Protein AF-A0A5N4CV32-F1 (afdb_monomer_lite)

Sequence (81 aa):
MDLGIRVPAQSQTPLAVTRADLPLQLRHLGNDEVHIVWSEHSRDYRRGIIPTAFGDVSIIIYPMKNRMFFIAITKKPEVRP

InterPro domains:
  IPR000331 Rap/Ran-GAP domain [PF02145] (27-80)
  IPR000331 Rap/Ran-GAP domain [PS50085] (1-81)
  IPR027107 Tuberin/Ral GTPase-activating protein subunit alpha [PTHR10063] (26-80)
  IPR035974 Rap/Ran-GAP superfamily [G3DSA:3.40.50.11210] (8-81)
  IPR035974 Rap/Ran-GAP superfamily [SSF111347] (25-80)

Foldseek 3Di:
DDDDDPDPDPPPPPPPCDPVCVVVVLVVQQPDQAEEAEDQDPDDDDPPPNPHPHRQKYWYWYQDPVRDIDTDIDGDPPDDD

Structure (mmCIF, N/CA/C/O backbone):
data_AF-A0A5N4CV32-F1
#
_entry.id   AF-A0A5N4CV32-F1
#
loop_
_atom_site.group_PDB
_atom_site.id
_atom_site.type_symbol
_atom_site.label_atom_id
_atom_site.label_alt_id
_atom_site.label_comp_id
_atom_site.label_asym_id
_atom_site.label_entity_id
_atom_site.label_seq_id
_atom_site.pdbx_PDB_ins_code
_atom_site.Cartn_x
_atom_site.Cartn_y
_atom_site.Cartn_z
_atom_site.occupancy
_atom_site.B_iso_or_equiv
_atom_site.auth_seq_id
_atom_site.auth_comp_id
_atom_site.auth_asym_id
_atom_site.auth_atom_id
_atom_site.pdbx_PDB_model_num
ATOM 1 N N . MET A 1 1 ? 28.658 12.951 47.305 1.00 42.62 1 MET A N 1
ATOM 2 C CA . MET A 1 1 ? 28.248 11.850 46.413 1.00 42.62 1 MET A CA 1
ATOM 3 C C . MET A 1 1 ? 26.737 11.901 46.383 1.00 42.62 1 MET A C 1
ATOM 5 O O . MET A 1 1 ? 26.110 11.433 47.321 1.00 42.62 1 MET A O 1
ATOM 9 N N . ASP A 1 2 ? 26.199 12.650 45.427 1.00 41.09 2 ASP A N 1
ATOM 10 C CA . ASP A 1 2 ? 24.771 12.957 45.337 1.00 41.09 2 ASP A CA 1
ATOM 11 C C . ASP A 1 2 ? 24.070 11.864 44.516 1.00 41.09 2 ASP A C 1
ATOM 13 O O . ASP A 1 2 ? 24.580 11.443 43.476 1.00 41.09 2 ASP A O 1
ATOM 17 N N . LEU A 1 3 ? 22.963 11.345 45.041 1.00 45.03 3 LEU A N 1
ATOM 18 C CA . LEU A 1 3 ? 22.227 10.181 44.545 1.00 45.03 3 LEU A CA 1
ATOM 19 C C . LEU A 1 3 ? 20.834 10.654 44.100 1.00 45.03 3 LEU A C 1
ATOM 21 O O . LEU A 1 3 ? 19.938 10.836 44.916 1.00 45.03 3 LEU A O 1
ATOM 25 N N . GLY A 1 4 ? 20.664 10.839 42.790 1.00 43.44 4 GLY A N 1
ATOM 26 C CA . GLY A 1 4 ? 19.413 11.229 42.120 1.00 43.44 4 GLY A CA 1
ATOM 27 C C . GLY A 1 4 ? 19.762 12.032 40.863 1.00 43.44 4 GLY A C 1
ATOM 28 O O . GLY A 1 4 ? 20.624 12.890 40.913 1.00 43.44 4 GLY A O 1
ATOM 29 N N . ILE A 1 5 ? 19.222 11.812 39.668 1.00 47.09 5 ILE A N 1
ATOM 30 C CA . ILE A 1 5 ? 17.845 11.513 39.287 1.00 47.09 5 ILE A CA 1
ATOM 31 C C . ILE A 1 5 ? 17.883 10.669 38.002 1.00 47.09 5 ILE A C 1
ATOM 33 O O . ILE A 1 5 ? 18.638 10.943 37.069 1.00 47.09 5 ILE A O 1
ATOM 37 N N . ARG A 1 6 ? 17.035 9.641 37.945 1.00 50.59 6 ARG A N 1
ATOM 38 C CA . ARG A 1 6 ? 16.766 8.839 36.748 1.00 50.59 6 ARG A CA 1
ATOM 39 C C . ARG A 1 6 ? 16.153 9.747 35.677 1.00 50.59 6 ARG A C 1
ATOM 41 O O . ARG A 1 6 ? 15.026 10.205 35.845 1.00 50.59 6 ARG A O 1
ATOM 48 N N . VAL A 1 7 ? 16.883 9.997 34.591 1.00 52.50 7 VAL A N 1
ATOM 49 C CA . VAL A 1 7 ? 16.336 10.653 33.394 1.00 52.50 7 VAL A CA 1
ATOM 50 C C . VAL A 1 7 ? 15.171 9.788 32.893 1.00 52.50 7 VAL A C 1
ATOM 52 O O . VAL A 1 7 ? 15.380 8.593 32.655 1.00 52.50 7 VAL A O 1
ATOM 55 N N . PRO A 1 8 ? 13.938 10.314 32.786 1.00 43.72 8 PRO A N 1
ATOM 56 C CA . PRO A 1 8 ? 12.839 9.535 32.248 1.00 43.72 8 PRO A CA 1
ATOM 57 C C . PRO A 1 8 ? 13.146 9.230 30.782 1.00 43.72 8 PRO A C 1
ATOM 59 O O . PRO A 1 8 ? 13.588 10.101 30.031 1.00 43.72 8 PRO A O 1
ATOM 62 N N . ALA A 1 9 ? 12.931 7.969 30.400 1.00 50.88 9 ALA A N 1
ATOM 63 C CA . ALA A 1 9 ? 12.956 7.534 29.015 1.00 50.88 9 ALA A CA 1
ATOM 64 C C . ALA A 1 9 ? 12.162 8.539 28.179 1.00 50.88 9 ALA A C 1
ATOM 66 O O . ALA A 1 9 ? 11.019 8.855 28.516 1.00 50.88 9 ALA A O 1
ATOM 67 N N . GLN A 1 10 ? 12.793 9.069 27.131 1.00 46.03 10 GLN A N 1
ATOM 68 C CA . GLN A 1 10 ? 12.115 9.896 26.149 1.00 46.03 10 GLN A CA 1
ATOM 69 C C . GLN A 1 10 ? 10.911 9.099 25.652 1.00 46.03 10 GLN A C 1
ATOM 71 O O . GLN A 1 10 ? 11.053 8.107 24.938 1.00 46.03 10 GLN A O 1
ATOM 76 N N . SER A 1 11 ? 9.721 9.502 26.096 1.00 45.47 11 SER A N 1
ATOM 77 C CA . SER A 1 11 ? 8.493 9.131 25.422 1.00 45.47 11 SER A CA 1
ATOM 78 C C . SER A 1 11 ? 8.657 9.665 24.008 1.00 45.47 11 SER A C 1
ATOM 80 O O . SER A 1 11 ? 8.747 10.873 23.798 1.00 45.47 11 SER A O 1
ATOM 82 N N . GLN A 1 12 ? 8.833 8.758 23.049 1.00 53.41 12 GLN A N 1
ATOM 83 C CA . GLN A 1 12 ? 8.816 9.112 21.641 1.00 53.41 12 GLN A CA 1
ATOM 84 C C . GLN A 1 12 ? 7.390 9.565 21.334 1.00 53.41 12 GLN A C 1
ATOM 86 O O . GLN A 1 12 ? 6.525 8.780 20.957 1.00 53.41 12 GLN A O 1
ATOM 91 N N . THR A 1 13 ? 7.118 10.845 21.563 1.00 48.09 13 THR A N 1
ATOM 92 C CA . THR A 1 13 ? 6.086 11.551 20.824 1.00 48.09 13 THR A CA 1
ATOM 93 C C . THR A 1 13 ? 6.388 11.320 19.343 1.00 48.09 13 THR A C 1
ATOM 95 O O . THR A 1 13 ? 7.542 11.492 18.938 1.00 48.09 13 THR A O 1
ATOM 98 N N . PRO A 1 14 ? 5.417 10.898 18.510 1.00 52.88 14 PRO A N 1
ATOM 99 C CA . PRO A 1 14 ? 5.646 10.882 17.078 1.00 52.88 14 PRO A CA 1
ATOM 100 C C . PRO A 1 14 ? 5.966 12.324 16.700 1.00 52.88 14 PRO A C 1
ATOM 102 O O . PRO A 1 14 ? 5.135 13.214 16.893 1.00 52.88 14 PRO A O 1
ATOM 105 N N . LEU A 1 15 ? 7.200 12.571 16.261 1.00 65.38 15 LEU A N 1
ATOM 106 C CA . LEU A 1 15 ? 7.588 13.869 15.736 1.00 65.38 15 LEU A CA 1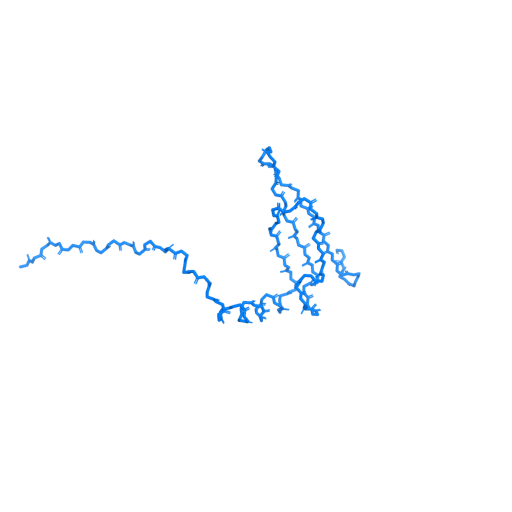
ATOM 107 C C . LEU A 1 15 ? 6.572 14.208 14.645 1.00 65.38 15 LEU A C 1
ATOM 109 O O . LEU A 1 15 ? 6.372 13.420 13.720 1.00 65.38 15 LEU A O 1
ATOM 113 N N . ALA A 1 16 ? 5.861 15.323 14.810 1.00 65.94 16 ALA A N 1
ATOM 114 C CA . ALA A 1 16 ? 4.876 15.760 13.837 1.00 65.94 16 ALA A CA 1
ATOM 115 C C . ALA A 1 16 ? 5.569 15.856 12.472 1.00 65.94 16 ALA A C 1
ATOM 117 O O . ALA A 1 16 ? 6.495 16.650 12.314 1.00 65.94 16 ALA A O 1
ATOM 118 N N . VAL A 1 17 ? 5.146 15.020 11.519 1.00 67.06 17 VAL A N 1
ATOM 119 C CA . VAL A 1 17 ? 5.668 15.021 10.147 1.00 67.06 17 VAL A CA 1
ATOM 120 C C . VAL A 1 17 ? 5.493 16.428 9.592 1.00 67.06 17 VAL A C 1
ATOM 122 O O . VAL A 1 17 ? 4.372 16.929 9.459 1.00 67.06 17 VAL A O 1
ATOM 125 N N . THR A 1 18 ? 6.603 17.099 9.315 1.00 73.81 18 THR A N 1
ATOM 126 C CA . THR A 1 18 ? 6.578 18.444 8.761 1.00 73.81 18 THR A CA 1
ATOM 127 C C . THR A 1 18 ? 6.269 18.365 7.269 1.00 73.81 18 THR A C 1
ATOM 129 O O . THR A 1 18 ? 6.519 17.362 6.601 1.00 73.81 18 THR A O 1
ATOM 132 N N . ARG A 1 19 ? 5.744 19.446 6.682 1.00 67.56 19 ARG A N 1
ATOM 133 C CA . ARG A 1 19 ? 5.498 19.492 5.227 1.00 67.56 19 ARG A CA 1
ATOM 134 C C . ARG A 1 19 ? 6.778 19.317 4.398 1.00 67.56 19 ARG A C 1
ATOM 136 O O . ARG A 1 19 ? 6.687 18.922 3.240 1.00 67.56 19 ARG A O 1
ATOM 143 N N . ALA A 1 20 ? 7.945 19.594 4.982 1.00 75.25 20 ALA A N 1
ATOM 144 C CA . ALA A 1 20 ? 9.244 19.380 4.353 1.00 75.25 20 ALA A CA 1
ATOM 145 C C . ALA A 1 20 ? 9.646 17.894 4.294 1.00 75.25 20 ALA A C 1
ATOM 147 O O . ALA A 1 20 ? 10.478 17.531 3.467 1.00 75.25 20 ALA A O 1
ATOM 148 N N . ASP A 1 21 ? 9.018 17.035 5.102 1.00 72.81 21 ASP A N 1
ATOM 149 C CA . ASP A 1 21 ? 9.274 15.591 5.118 1.00 72.81 21 ASP A CA 1
ATOM 150 C C . ASP A 1 21 ? 8.482 14.852 4.029 1.00 72.81 21 ASP A C 1
ATOM 152 O O . ASP A 1 21 ? 8.879 13.767 3.608 1.00 72.81 21 ASP A O 1
ATOM 156 N N . LEU A 1 22 ? 7.397 15.451 3.516 1.00 75.56 22 LEU A N 1
ATOM 157 C CA . LEU A 1 22 ? 6.537 14.851 2.487 1.00 75.56 22 LEU A CA 1
ATOM 158 C C . LEU A 1 22 ? 7.305 14.470 1.208 1.00 75.56 22 LEU A C 1
ATOM 160 O O . LEU A 1 22 ? 7.154 13.334 0.758 1.00 75.56 22 LEU A O 1
ATOM 164 N N . PRO A 1 23 ? 8.156 15.334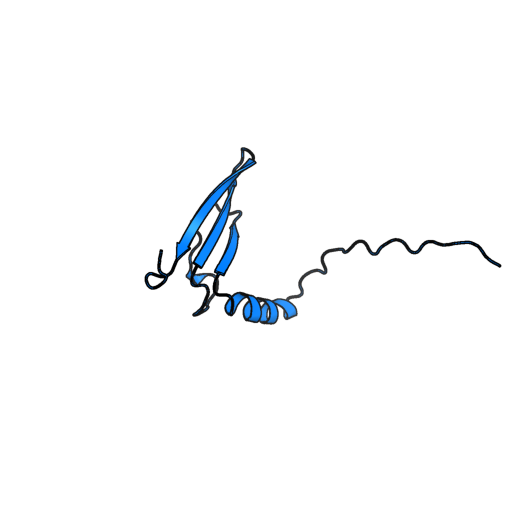 0.614 1.00 77.38 23 PRO A N 1
ATOM 165 C CA . PRO A 1 23 ? 8.945 14.950 -0.555 1.00 77.38 23 PRO A CA 1
ATOM 166 C C . PRO A 1 23 ? 9.911 13.799 -0.265 1.00 77.38 23 PRO A C 1
ATOM 168 O O . PRO A 1 23 ? 10.113 12.945 -1.121 1.00 77.38 23 PRO A O 1
ATOM 171 N N . LEU A 1 24 ? 10.503 13.750 0.932 1.00 77.62 24 LEU A N 1
ATOM 172 C CA . LEU A 1 24 ? 11.436 12.687 1.308 1.00 77.62 24 LEU A CA 1
ATOM 173 C C . LEU A 1 24 ? 10.707 11.353 1.518 1.00 77.62 24 LEU A C 1
ATOM 175 O O . LEU A 1 24 ? 11.135 10.326 0.997 1.00 77.62 24 LEU A O 1
ATOM 179 N N . GLN A 1 25 ? 9.569 11.377 2.209 1.00 77.56 25 GLN A N 1
ATOM 180 C CA . GLN A 1 25 ? 8.713 10.208 2.400 1.00 77.56 25 GLN A CA 1
ATOM 181 C C . GLN A 1 25 ? 8.192 9.669 1.068 1.00 77.56 25 GLN A C 1
ATOM 183 O O . GLN A 1 25 ? 8.236 8.465 0.843 1.00 77.56 25 GLN A O 1
ATOM 188 N N . LEU A 1 26 ? 7.763 10.550 0.159 1.00 79.38 26 LEU A N 1
ATOM 189 C CA . LEU A 1 26 ? 7.314 10.161 -1.178 1.00 79.38 26 LEU A CA 1
ATOM 190 C C . LEU A 1 26 ? 8.443 9.592 -2.040 1.00 79.38 26 LEU A C 1
ATOM 192 O O . LEU A 1 26 ? 8.175 8.724 -2.863 1.00 79.38 26 LEU A O 1
ATOM 196 N N . ARG A 1 27 ? 9.695 10.031 -1.855 1.00 82.94 27 ARG A N 1
ATOM 197 C CA . ARG A 1 27 ? 10.850 9.418 -2.532 1.00 82.94 27 ARG A CA 1
ATOM 198 C C . ARG A 1 27 ? 11.076 7.987 -2.070 1.00 82.94 27 ARG A C 1
ATOM 200 O O . ARG A 1 27 ? 11.338 7.132 -2.902 1.00 82.94 27 ARG A O 1
ATOM 207 N N . HIS A 1 28 ? 10.989 7.732 -0.769 1.00 84.50 28 HIS A N 1
ATOM 208 C CA . HIS A 1 28 ? 11.193 6.386 -0.238 1.00 84.50 28 HIS A CA 1
ATOM 209 C C . HIS A 1 28 ? 10.013 5.477 -0.591 1.00 84.50 28 HIS A C 1
ATOM 211 O O . HIS A 1 28 ? 10.206 4.483 -1.279 1.00 84.50 28 HIS A O 1
ATOM 217 N N . LEU A 1 29 ? 8.788 5.892 -0.252 1.00 85.75 29 LEU A N 1
ATOM 218 C CA . LEU A 1 29 ? 7.567 5.148 -0.567 1.00 85.75 29 LEU A CA 1
ATOM 219 C C . LEU A 1 29 ? 7.413 4.924 -2.077 1.00 85.75 29 LEU A C 1
ATOM 221 O O . LEU A 1 29 ? 6.993 3.863 -2.526 1.00 85.75 29 LEU A O 1
ATOM 225 N N . GLY A 1 30 ? 7.773 5.925 -2.879 1.00 88.25 30 GLY A N 1
ATOM 226 C CA . GLY A 1 30 ? 7.724 5.847 -4.330 1.00 88.25 30 GLY A CA 1
ATOM 227 C C . GLY A 1 30 ? 8.679 4.817 -4.925 1.00 88.25 30 GLY A C 1
ATOM 228 O O . GLY A 1 30 ? 8.416 4.389 -6.037 1.00 88.25 30 GLY A O 1
ATOM 229 N N . ASN A 1 31 ? 9.731 4.391 -4.227 1.00 91.75 31 ASN A N 1
ATOM 230 C CA . ASN A 1 31 ? 10.708 3.431 -4.747 1.00 91.75 31 ASN A CA 1
ATOM 231 C C . ASN A 1 31 ? 10.446 1.985 -4.298 1.00 91.75 31 ASN A C 1
ATOM 233 O O . ASN A 1 31 ? 11.136 1.079 -4.760 1.00 91.75 31 ASN A O 1
ATOM 237 N N . ASP A 1 32 ? 9.467 1.758 -3.423 1.00 93.00 32 ASP A N 1
ATOM 238 C CA . ASP A 1 32 ? 9.145 0.421 -2.930 1.00 93.00 32 ASP A CA 1
ATOM 239 C C . ASP A 1 32 ? 8.321 -0.381 -3.953 1.00 93.00 32 ASP A C 1
ATOM 241 O O . ASP A 1 32 ? 7.418 0.146 -4.610 1.00 93.00 32 ASP A O 1
ATOM 245 N N . GLU A 1 33 ? 8.594 -1.684 -4.062 1.00 94.62 33 GLU A N 1
ATOM 246 C CA . GLU A 1 33 ? 7.850 -2.617 -4.927 1.00 94.62 33 GLU A CA 1
ATOM 247 C C . GLU A 1 33 ? 6.525 -3.075 -4.303 1.00 94.62 33 GLU A C 1
ATOM 249 O O . GLU A 1 33 ? 5.580 -3.417 -5.015 1.00 94.62 33 GLU A O 1
ATOM 254 N N . VAL A 1 34 ? 6.429 -3.074 -2.973 1.00 95.12 34 VAL A N 1
ATOM 255 C CA . VAL A 1 34 ? 5.232 -3.505 -2.245 1.00 95.12 34 VAL A CA 1
ATOM 256 C C . VAL A 1 34 ? 4.791 -2.405 -1.295 1.00 95.12 34 VAL A C 1
ATOM 258 O O . VAL A 1 34 ? 5.545 -1.988 -0.420 1.00 95.12 34 VAL A O 1
ATOM 261 N N . HIS A 1 35 ? 3.542 -1.965 -1.430 1.00 94.62 35 HIS A N 1
ATOM 262 C CA . HIS A 1 35 ? 2.943 -0.966 -0.546 1.00 94.62 35 HIS A CA 1
ATOM 263 C C . HIS A 1 35 ? 1.905 -1.596 0.370 1.00 94.62 35 HIS A C 1
ATOM 265 O O . HIS A 1 35 ? 1.018 -2.315 -0.090 1.00 94.62 35 HIS A O 1
ATOM 271 N N . ILE A 1 36 ? 1.970 -1.271 1.660 1.00 95.88 36 ILE A N 1
ATOM 272 C CA . ILE A 1 36 ? 0.909 -1.582 2.619 1.00 95.88 36 ILE A CA 1
ATOM 273 C C . ILE A 1 36 ? 0.154 -0.291 2.905 1.00 95.88 36 ILE A C 1
ATOM 275 O O . ILE A 1 36 ? 0.728 0.691 3.373 1.00 95.88 36 ILE A O 1
ATOM 279 N N . VAL A 1 37 ? -1.140 -0.294 2.606 1.00 94.81 37 VAL A N 1
ATOM 280 C CA . VAL A 1 37 ? -2.000 0.877 2.727 1.00 94.81 37 VAL A CA 1
ATOM 281 C C . VAL A 1 37 ? -3.054 0.616 3.783 1.00 94.81 37 VAL A C 1
ATOM 283 O O . VAL 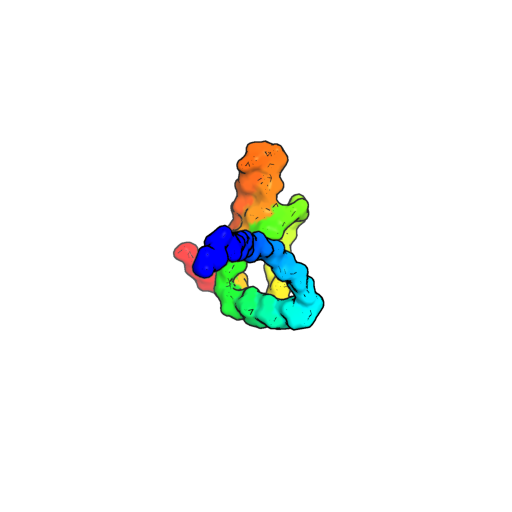A 1 37 ? -3.842 -0.315 3.670 1.00 94.81 37 VAL A O 1
ATOM 286 N N . TRP A 1 38 ? -3.117 1.489 4.779 1.00 96.50 38 TRP A N 1
ATOM 287 C CA . TRP A 1 38 ? -4.249 1.564 5.691 1.00 96.50 38 TRP A CA 1
ATOM 288 C C . TRP A 1 38 ? -5.267 2.574 5.158 1.00 96.50 38 TRP A C 1
ATOM 290 O O . TRP A 1 38 ? -4.906 3.717 4.869 1.00 96.50 38 TRP A O 1
ATOM 300 N N . SER A 1 39 ? -6.534 2.181 5.023 1.00 95.12 39 SER A N 1
ATOM 301 C CA . SER A 1 39 ? -7.585 3.071 4.530 1.00 95.12 39 SER A CA 1
ATOM 302 C C . SER A 1 39 ? -8.776 3.135 5.477 1.00 95.12 39 SER A C 1
ATOM 304 O O . SER A 1 39 ? -9.482 2.155 5.674 1.00 95.12 39 SER A O 1
ATOM 306 N N . GLU A 1 40 ? -9.051 4.335 5.989 1.00 94.12 40 GLU A N 1
ATOM 307 C CA . GLU A 1 40 ? -10.274 4.656 6.743 1.00 94.12 40 GLU A CA 1
ATOM 308 C C . GLU A 1 40 ? -11.487 4.911 5.826 1.00 94.12 40 GLU A C 1
ATOM 310 O O . GLU A 1 40 ? -12.597 5.185 6.283 1.00 94.12 40 GLU A O 1
ATOM 315 N N . HIS A 1 41 ? -11.294 4.875 4.505 1.00 89.38 41 HIS A N 1
ATOM 316 C CA . HIS A 1 41 ? -12.364 5.099 3.544 1.00 89.38 41 HIS A CA 1
ATOM 317 C C . HIS A 1 41 ? -13.015 3.782 3.136 1.00 89.38 41 HIS A C 1
ATOM 319 O O . HIS A 1 41 ? -12.337 2.806 2.854 1.00 89.38 41 HIS A O 1
ATOM 325 N N . SER A 1 42 ? -14.335 3.787 2.963 1.00 81.31 42 SER A N 1
ATOM 326 C CA . SER A 1 42 ? -15.075 2.642 2.414 1.00 81.31 42 SER A CA 1
ATOM 327 C C . SER A 1 42 ? -14.951 2.489 0.891 1.00 81.31 42 SER A C 1
ATOM 329 O O . SER A 1 42 ? -15.642 1.664 0.305 1.00 81.31 42 SER A O 1
ATOM 331 N N . ARG A 1 43 ? -14.160 3.345 0.230 1.00 89.56 43 ARG A N 1
ATOM 332 C CA . ARG A 1 43 ? -13.959 3.323 -1.224 1.00 89.56 43 ARG A CA 1
ATOM 333 C C . ARG A 1 43 ? -12.726 2.501 -1.561 1.00 89.56 4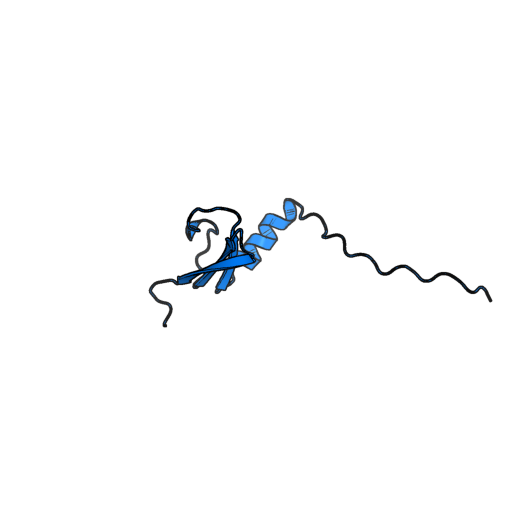3 ARG A C 1
ATOM 335 O O . ARG A 1 43 ? -11.727 2.567 -0.843 1.00 89.56 43 ARG A O 1
ATOM 342 N N . ASP A 1 44 ? -12.775 1.835 -2.707 1.00 90.75 44 ASP A N 1
ATOM 343 C CA . ASP A 1 44 ? -11.627 1.106 -3.229 1.00 90.75 44 ASP A CA 1
ATOM 344 C C . ASP A 1 44 ? -10.417 2.029 -3.370 1.00 90.75 44 ASP A C 1
ATOM 346 O O . ASP A 1 44 ? -10.494 3.161 -3.869 1.00 90.75 44 ASP A O 1
ATOM 350 N N . TYR A 1 45 ? -9.279 1.535 -2.899 1.00 93.38 45 TYR A N 1
ATOM 351 C CA . TYR A 1 45 ? -8.019 2.226 -3.034 1.00 93.38 45 TYR A CA 1
ATOM 352 C C . TYR A 1 45 ? -7.617 2.220 -4.503 1.00 93.38 45 TYR A C 1
ATOM 354 O O . TYR A 1 45 ? -7.585 1.183 -5.165 1.00 93.38 45 TYR A O 1
ATOM 362 N N . ARG A 1 46 ? -7.309 3.405 -5.026 1.00 91.06 46 ARG A N 1
ATOM 363 C CA . ARG A 1 46 ? -6.927 3.575 -6.426 1.00 91.06 46 ARG A CA 1
ATOM 364 C C . ARG A 1 46 ? -5.412 3.591 -6.534 1.00 91.06 46 ARG A C 1
ATOM 366 O O . ARG A 1 46 ? -4.762 4.426 -5.914 1.00 91.06 46 ARG A O 1
ATOM 373 N N . ARG A 1 47 ? -4.866 2.747 -7.409 1.00 85.31 47 ARG A N 1
ATOM 374 C CA . ARG A 1 47 ? -3.419 2.625 -7.640 1.00 85.31 47 ARG A CA 1
ATOM 375 C C . ARG A 1 47 ? -2.716 3.952 -7.958 1.00 85.31 47 ARG A C 1
ATOM 377 O O . ARG A 1 47 ? -1.590 4.158 -7.536 1.00 85.31 47 ARG A O 1
ATOM 384 N N . GLY A 1 48 ? -3.388 4.871 -8.654 1.00 86.62 48 GLY A N 1
ATOM 385 C CA . GLY A 1 48 ? -2.824 6.174 -9.031 1.00 86.62 48 GLY A CA 1
ATOM 386 C C . GLY A 1 48 ? -2.689 7.198 -7.894 1.00 8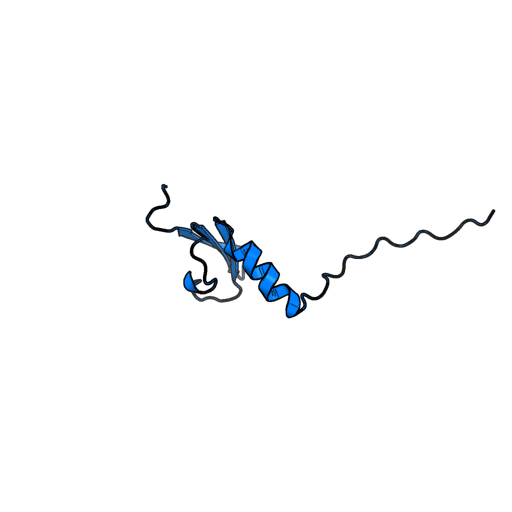6.62 48 GLY A C 1
ATOM 387 O O . GLY A 1 48 ? -2.374 8.348 -8.177 1.00 86.62 48 GLY A O 1
ATOM 388 N N . ILE A 1 49 ? -2.973 6.833 -6.636 1.00 89.81 49 ILE A N 1
ATOM 389 C CA . ILE A 1 49 ? -2.831 7.742 -5.486 1.00 89.81 49 ILE A CA 1
ATOM 390 C C . ILE A 1 49 ? -1.355 8.045 -5.196 1.00 89.81 49 ILE A C 1
ATOM 392 O O . ILE A 1 49 ? -1.026 9.198 -4.925 1.00 89.81 49 ILE A O 1
ATOM 396 N N . ILE A 1 5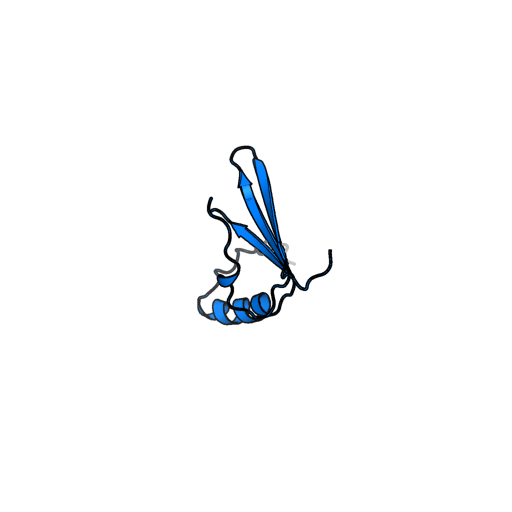0 ? -0.475 7.040 -5.271 1.00 89.56 50 ILE A N 1
ATOM 397 C CA . ILE A 1 50 ? 0.978 7.236 -5.202 1.00 89.56 50 ILE A CA 1
ATOM 398 C C . ILE A 1 50 ? 1.484 7.283 -6.649 1.00 89.56 50 ILE A C 1
ATOM 400 O O . ILE A 1 50 ? 1.436 6.259 -7.334 1.00 89.56 50 ILE A O 1
ATOM 404 N N . PRO A 1 51 ? 1.937 8.444 -7.152 1.00 87.81 51 PRO A N 1
ATOM 405 C CA . PRO A 1 51 ? 2.353 8.590 -8.541 1.00 87.81 51 PRO A CA 1
ATOM 406 C C . PRO A 1 51 ? 3.759 8.008 -8.733 1.00 87.81 51 PRO A C 1
ATOM 408 O O . PRO A 1 51 ? 4.740 8.742 -8.828 1.00 87.81 51 PRO A O 1
ATOM 411 N N . THR A 1 52 ? 3.862 6.680 -8.764 1.00 89.62 52 THR A N 1
ATOM 412 C CA . THR A 1 52 ? 5.120 5.967 -8.995 1.00 89.62 52 THR A CA 1
ATOM 413 C C . THR A 1 52 ? 4.997 4.915 -10.095 1.00 89.62 52 THR A C 1
ATOM 415 O O . THR A 1 52 ? 3.937 4.324 -10.298 1.00 89.62 52 THR A O 1
ATOM 418 N N . ALA A 1 53 ? 6.107 4.680 -10.799 1.00 89.50 53 ALA A N 1
ATOM 419 C CA . ALA A 1 53 ? 6.277 3.546 -11.698 1.00 89.50 53 ALA A CA 1
ATOM 420 C C . ALA A 1 53 ? 6.584 2.234 -10.951 1.00 89.50 53 ALA A C 1
ATOM 422 O O . ALA A 1 53 ? 6.497 1.179 -11.570 1.00 89.50 53 ALA A O 1
ATOM 423 N N . PHE A 1 54 ? 6.910 2.279 -9.654 1.00 91.62 54 PHE A N 1
ATOM 424 C CA . PHE A 1 54 ? 7.090 1.112 -8.776 1.00 91.62 54 PHE A CA 1
ATOM 425 C C . PHE A 1 54 ? 5.746 0.685 -8.149 1.00 91.62 54 PHE A C 1
ATOM 427 O O . PHE A 1 54 ? 4.702 0.806 -8.800 1.00 91.62 54 PHE A O 1
ATOM 434 N N . GLY A 1 55 ? 5.748 0.153 -6.920 1.00 91.56 55 GLY A N 1
ATOM 435 C CA . GLY A 1 55 ? 4.545 -0.292 -6.217 1.00 91.56 55 GLY A CA 1
ATOM 436 C C . GLY A 1 55 ? 3.829 -1.418 -6.948 1.00 91.56 55 GLY A C 1
ATOM 437 O O . GLY A 1 55 ? 2.626 -1.325 -7.183 1.00 91.56 55 GLY A O 1
ATOM 438 N N . ASP A 1 56 ? 4.567 -2.436 -7.387 1.00 95.00 56 ASP A N 1
ATOM 439 C CA . ASP A 1 56 ? 4.103 -3.602 -8.139 1.00 95.00 56 ASP A CA 1
ATOM 440 C C . ASP A 1 56 ? 2.937 -4.330 -7.469 1.00 95.00 56 ASP A C 1
ATOM 442 O O . ASP A 1 56 ? 1.988 -4.736 -8.154 1.00 95.00 56 ASP A O 1
ATOM 446 N N . VAL A 1 57 ? 2.954 -4.401 -6.138 1.00 95.12 57 VAL A N 1
ATOM 447 C CA . VAL A 1 57 ? 1.891 -4.973 -5.309 1.00 95.12 57 VAL A CA 1
ATOM 448 C C . VAL A 1 57 ? 1.414 -3.945 -4.285 1.00 95.12 57 VAL A C 1
ATOM 450 O O . VAL A 1 57 ? 2.204 -3.241 -3.665 1.00 95.12 57 VAL A O 1
ATOM 453 N N . SER A 1 58 ? 0.105 -3.879 -4.066 1.00 94.88 58 SER A N 1
ATOM 454 C CA . SER A 1 58 ? -0.502 -3.110 -2.982 1.00 94.88 58 SER A CA 1
ATOM 455 C C . SER A 1 58 ? -1.368 -4.027 -2.127 1.00 94.88 58 SER A C 1
ATOM 457 O O . SER A 1 58 ? -2.242 -4.721 -2.648 1.00 94.88 58 SER A O 1
ATOM 459 N N . ILE A 1 59 ? -1.121 -4.013 -0.820 1.00 96.88 59 ILE A N 1
ATOM 460 C CA . ILE A 1 59 ? -1.907 -4.694 0.208 1.00 96.88 59 ILE A CA 1
ATOM 461 C C . ILE A 1 59 ? -2.681 -3.612 0.950 1.00 96.88 59 ILE A C 1
ATOM 463 O O . ILE A 1 59 ? -2.095 -2.801 1.665 1.00 96.88 59 ILE A O 1
ATOM 467 N N . ILE A 1 60 ? -3.992 -3.571 0.759 1.00 97.06 60 ILE A N 1
ATOM 468 C CA . ILE A 1 60 ? -4.851 -2.535 1.320 1.00 97.06 60 ILE A CA 1
ATOM 469 C C . ILE A 1 60 ? -5.677 -3.121 2.454 1.00 97.06 60 ILE A C 1
ATOM 471 O O . ILE A 1 60 ? -6.372 -4.119 2.276 1.00 97.06 60 ILE A O 1
ATOM 475 N N . ILE A 1 61 ? -5.596 -2.478 3.612 1.00 97.56 61 ILE A N 1
ATOM 476 C CA . ILE A 1 61 ? -6.242 -2.873 4.856 1.00 97.56 61 ILE A CA 1
ATOM 477 C C . ILE A 1 61 ? -7.343 -1.863 5.160 1.00 97.56 61 ILE A C 1
ATOM 479 O O . ILE A 1 61 ? -7.076 -0.670 5.317 1.00 97.56 61 ILE A O 1
ATOM 483 N N . TYR A 1 62 ? -8.569 -2.363 5.290 1.00 97.06 62 TYR A N 1
ATOM 484 C CA . TYR A 1 62 ? -9.717 -1.581 5.731 1.00 97.06 62 TYR A CA 1
ATOM 485 C C . TYR A 1 62 ? -10.205 -2.097 7.089 1.00 97.06 62 TYR A C 1
ATOM 487 O O . TYR A 1 62 ? -10.601 -3.268 7.182 1.00 97.06 62 TYR A O 1
ATOM 495 N N . PRO A 1 63 ? -10.204 -1.267 8.147 1.00 96.12 63 PRO A N 1
ATOM 496 C CA . PRO A 1 63 ? -10.769 -1.652 9.429 1.00 96.12 63 PRO A CA 1
ATOM 497 C C . PRO A 1 63 ? -12.292 -1.794 9.321 1.00 96.12 63 PRO A C 1
ATOM 499 O O . PRO A 1 63 ? -12.990 -0.943 8.768 1.00 96.12 63 PRO A O 1
ATOM 502 N N . MET A 1 64 ? -12.827 -2.876 9.879 1.00 93.88 64 MET A N 1
ATOM 503 C CA . MET A 1 64 ? -14.265 -3.102 10.002 1.00 93.88 64 MET A CA 1
ATOM 504 C C . MET A 1 64 ? -14.739 -2.822 11.434 1.00 93.88 64 MET A C 1
ATOM 506 O O . MET A 1 64 ? -14.007 -2.988 12.410 1.00 93.88 64 MET A O 1
ATOM 510 N N . LYS A 1 65 ? -16.023 -2.474 11.587 1.00 91.00 65 LYS A N 1
ATOM 511 C CA . LYS A 1 65 ? -16.633 -2.145 12.893 1.00 91.00 65 LYS A CA 1
ATOM 512 C C . LYS A 1 65 ? -16.570 -3.281 13.925 1.00 91.00 65 LYS A C 1
ATOM 514 O O . LYS A 1 65 ? -16.664 -3.034 15.120 1.00 91.00 65 LYS A O 1
ATOM 519 N N . ASN A 1 66 ? -16.423 -4.523 13.478 1.00 94.25 66 ASN A N 1
ATOM 520 C CA . ASN A 1 66 ? -16.417 -5.731 14.304 1.00 94.25 66 ASN A CA 1
ATOM 521 C C . ASN A 1 66 ? -15.001 -6.212 14.681 1.00 94.25 66 ASN A C 1
ATOM 523 O O . ASN A 1 66 ? -14.834 -7.384 15.009 1.00 94.25 66 ASN A O 1
ATOM 527 N N . ARG A 1 67 ? -13.986 -5.333 14.635 1.00 93.50 67 ARG A N 1
ATOM 528 C CA . ARG A 1 67 ? -12.565 -5.678 14.857 1.00 93.50 67 ARG A CA 1
ATOM 529 C C . ARG A 1 67 ? -11.995 -6.678 13.841 1.00 93.50 67 ARG A C 1
ATOM 531 O O . ARG A 1 67 ? -10.961 -7.287 14.100 1.00 93.50 67 ARG A O 1
ATOM 538 N N . MET A 1 68 ? -12.655 -6.848 12.698 1.00 96.31 68 MET A N 1
ATOM 539 C CA . MET A 1 68 ? -12.085 -7.537 11.544 1.00 96.31 68 MET A CA 1
ATOM 540 C C . MET A 1 68 ? -11.433 -6.541 10.588 1.00 96.31 68 MET A C 1
ATOM 542 O O . MET A 1 68 ? -11.639 -5.331 10.683 1.00 96.31 68 MET A O 1
ATOM 546 N N . PHE A 1 69 ? -10.684 -7.077 9.630 1.00 96.19 69 PHE A N 1
ATOM 547 C CA . PHE A 1 69 ? -10.058 -6.312 8.564 1.00 96.19 69 PHE A CA 1
ATOM 548 C C . PHE A 1 69 ? -10.458 -6.899 7.214 1.00 96.19 69 PHE A C 1
ATOM 550 O O . PHE A 1 69 ? -10.415 -8.116 7.029 1.00 96.19 69 PHE A O 1
ATOM 557 N N . PHE A 1 70 ? -10.838 -6.039 6.270 1.00 95.44 70 PHE A N 1
ATOM 558 C CA . PHE A 1 70 ? -10.902 -6.417 4.861 1.00 95.44 70 PHE A CA 1
ATOM 559 C C . PHE A 1 70 ? -9.523 -6.191 4.253 1.00 95.44 70 PHE A C 1
ATOM 561 O O . PHE A 1 70 ? -8.979 -5.093 4.382 1.00 95.44 70 PHE A O 1
ATOM 568 N N . ILE A 1 71 ? -8.971 -7.213 3.602 1.00 96.31 71 ILE A N 1
ATOM 569 C CA . ILE A 1 71 ? -7.673 -7.123 2.937 1.00 96.31 71 ILE A CA 1
ATOM 570 C C . ILE A 1 71 ? -7.892 -7.289 1.438 1.00 96.31 71 ILE A C 1
ATOM 572 O O . ILE A 1 71 ? -8.318 -8.349 0.984 1.00 96.31 71 ILE A O 1
ATOM 576 N N . ALA A 1 72 ? -7.584 -6.241 0.680 1.00 95.69 72 ALA A N 1
ATOM 577 C CA . ALA A 1 72 ? -7.543 -6.281 -0.774 1.00 95.69 72 ALA A CA 1
ATOM 578 C C . ALA A 1 72 ? -6.087 -6.328 -1.240 1.00 95.69 72 ALA A C 1
ATOM 580 O O . ALA A 1 72 ? -5.255 -5.557 -0.765 1.00 95.69 72 ALA A O 1
ATOM 581 N N . ILE A 1 73 ? -5.780 -7.221 -2.180 1.00 95.31 73 ILE A N 1
ATOM 582 C CA . ILE A 1 73 ? -4.454 -7.316 -2.795 1.00 95.31 73 ILE A CA 1
ATOM 583 C C . ILE A 1 73 ? -4.605 -7.003 -4.276 1.00 95.31 73 ILE A C 1
ATOM 585 O O . ILE A 1 73 ? -5.331 -7.687 -4.996 1.00 95.31 73 ILE A O 1
ATOM 589 N N . THR A 1 74 ? -3.901 -5.976 -4.736 1.00 94.12 74 THR A N 1
ATOM 590 C CA . THR A 1 74 ? -3.831 -5.621 -6.155 1.00 94.12 74 THR A CA 1
ATOM 591 C C . THR A 1 74 ? -2.389 -5.705 -6.616 1.00 94.12 74 THR A C 1
ATOM 593 O O . THR A 1 74 ? -1.504 -5.183 -5.945 1.00 94.12 74 THR A O 1
ATOM 596 N N . LYS A 1 75 ? -2.139 -6.317 -7.771 1.00 94.25 75 LYS A N 1
ATOM 597 C CA . LYS A 1 75 ? -0.800 -6.410 -8.368 1.00 94.25 75 LYS A CA 1
ATOM 598 C C . LYS A 1 75 ? -0.816 -5.936 -9.812 1.00 94.25 75 LYS A C 1
ATOM 600 O O . LYS A 1 75 ? -1.882 -5.891 -10.428 1.00 94.25 75 LYS A O 1
ATOM 605 N N . LYS A 1 76 ? 0.331 -5.522 -10.360 1.00 93.56 76 LYS A N 1
ATOM 606 C CA . LYS A 1 76 ? 0.414 -5.273 -11.810 1.00 93.56 76 LYS A CA 1
ATOM 607 C C . LYS A 1 76 ? 0.205 -6.588 -12.575 1.00 93.56 76 LYS A C 1
ATOM 609 O O . LYS A 1 76 ? 0.502 -7.654 -12.024 1.00 93.56 76 LYS A O 1
ATOM 614 N N . PRO A 1 77 ? -0.313 -6.538 -13.813 1.00 93.62 77 PRO A N 1
ATOM 615 C CA . PRO A 1 77 ? -0.511 -7.733 -14.632 1.00 93.62 77 PRO A CA 1
ATOM 616 C C . PRO A 1 77 ? 0.749 -8.602 -14.780 1.00 93.62 77 PRO A C 1
ATOM 618 O O . PRO A 1 77 ? 0.649 -9.824 -14.740 1.00 93.62 77 PRO A O 1
ATOM 621 N N . GLU A 1 78 ? 1.920 -7.977 -14.889 1.00 94.75 78 GLU A N 1
ATOM 622 C CA . GLU A 1 78 ? 3.226 -8.611 -15.097 1.00 94.75 78 GLU A CA 1
ATOM 623 C C . GLU A 1 78 ? 3.792 -9.340 -13.869 1.00 94.75 78 GLU A C 1
ATOM 625 O O . GLU A 1 78 ? 4.673 -10.190 -14.006 1.00 94.75 78 GLU A O 1
ATOM 630 N N . VAL A 1 79 ? 3.287 -9.049 -12.667 1.00 93.12 79 VAL A N 1
ATOM 631 C CA . VAL A 1 79 ? 3.746 -9.707 -11.437 1.00 93.12 79 VAL A CA 1
ATOM 632 C C . VAL A 1 79 ? 3.243 -11.147 -11.443 1.00 93.12 79 VAL A C 1
ATOM 634 O O . VAL A 1 79 ? 2.037 -11.382 -11.549 1.00 93.12 79 VAL A O 1
ATOM 637 N N . ARG A 1 80 ? 4.141 -12.127 -11.328 1.00 89.56 80 ARG A N 1
ATOM 638 C CA . ARG A 1 80 ? 3.760 -13.549 -11.317 1.00 89.56 80 ARG A CA 1
ATOM 639 C C . ARG A 1 80 ? 2.957 -13.911 -10.048 1.00 89.56 80 ARG A C 1
ATOM 641 O O . ARG A 1 80 ? 3.152 -13.246 -9.032 1.00 89.56 80 ARG A O 1
ATOM 648 N N . PRO A 1 81 ? 2.019 -14.879 -10.120 1.00 76.62 81 PRO A N 1
ATOM 649 C CA . PRO A 1 81 ? 1.306 -15.395 -8.948 1.00 76.62 81 PRO A CA 1
ATOM 650 C C . PRO A 1 81 ? 2.232 -16.072 -7.937 1.00 76.62 81 PRO A C 1
ATOM 652 O O . PRO A 1 81 ? 3.241 -16.669 -8.381 1.00 76.62 81 PRO A O 1
#

Secondary structure (DSSP, 8-state):
------------------TTTHHHHHHHHHH-SEEEEE--SSSPPPGGGS--S---EEEEEEE-TTS-EEEEEEE-TTS--

Organism: Camelus dromedarius (NCBI:txid9838)

pLDDT: mean 81.59, std 17.58, range [41.09, 97.56]

Radius of gyration: 19.53 Å; chains: 1; bounding box: 45×35×62 Å

=== Feature glossary ===
Legend for the data blocks above and below:

— What the protein is —

Sequence gives the chain of amino acids in standard one-letter code (A=alanine, C=cysteine, …, Y=tyrosine), read N→C. It is the only feature that is directly encoded by the gene; all structural features are derived from the folded form of this sequence.

The annotation block draws on four external resources. InterPro: which protein families and domains the sequence belongs to. GO: standardized terms for what the protein does, what process it participates in, and where in the cell it acts. CATH: which structural fold it has in the CATH hierarchy. Organism: the species of origin.

— Where its atoms are —

Atomic coordinates in PDBx/mmCIF format — the same representation the Protein Data Bank distributes. Each line of the _atom_site loop places one backbone atom in Cartesian space (units: ångströms, origin: arbitrary).

Six rendered views show the 3D structure from the faces of a cube — i.e. along ±x, ±y, ±z. Rendering representation is drawn randomly per protein from cartoon (secondary-structure ribbons), sticks (backbone bonds), or molecular surface; coloring is either N→C rainbow (blue at the N-terminus through red at the C-terminus) or one color per chain.

— Local backbone conformation —

DSSP 8-state secondary structure assigns each residue one of H (α-helix), G (3₁₀-helix), I (π-helix), E (extended β-strand), B (isolated β-bridge), T (hydrogen-bonded turn), S (bend), or '-' (coil). The assignment is computed from backbone hydrogen-bond geometry via the Kabsch–Sander algorithm.

P-SEA three-state annotation labels each residue as helix, strand, or coil based purely on the geometry of the Cα trace. It serves as a fallback when the full backbone (and thus DSSP) is unavailable.

φ (phi) and ψ (psi) are the two rotatable backbone dihedrals per residue: φ is the C(i-1)–N–Cα–C torsion, ψ is the N–Cα–C–N(i+1) torsion, both in degrees on (−180°, 180°]. α-helical residues cluster near (−60°, −45°); β-strand residues near (−120°, +130°). A Ramachandran plot is simply a scatter of (φ, ψ) for every residue.

— Global shape and packing —

Radius of gyration (Rg) is the root-mean-square distance of Cα atoms from their centroid — a single number for overall size and compactness. A globular domain of N residues has Rg ≈ 2.2·N^0.38 Å; an extended or disordered chain has a much larger Rg. The Cα contact count is the number of residue pairs whose Cα atoms are within 8 Å and are more than four positions apart in sequence — a standard proxy for tertiary packing density. The bounding box is the smallest axis-aligned box enclosing all Cα atoms.

Accessible surface area quantifies burial. A residue with SASA near zero is packed into the hydrophobic core; one with SASA >100 Å² sits on the surface. Computed here via the Shrake–Rupley numerical algorithm with a 1.4 Å probe.

The contact map is a binary N×N matrix image: pixel (i, j) is dark where Cα_i and Cα_j are within 8 Å and |i−j|>4. Because the |i−j|>4 filter removes local helical contacts, off-diagonal stripes parallel to the main diagonal indicate parallel β-sheets; stripes perpendicular to it indicate antiparallel β-sheets. The Ramachandran plot scatters every residue's (φ, ψ) pair against the sterically allowed regions. The PAE heatmap renders the predicted-aligned-error matrix.

— Structural neighborhood —

A 3Di character summarizes, for each residue, the relative orientation of the Cα frame of its nearest spatial neighbor. Because it encodes fold topology rather than chemistry, 3Di alignments detect remote structural similarity that sequence alignment misses.

Structural nearest neighbors (via Foldseek easy-search vs the PDB). Reported per hit: target PDB id, E-value, and alignment TM-score. A TM-score above ~0.5 is the conventional threshold for 'same fold'.

— Confidence and disorder —

For AlphaFold models, the B-factor field carries pLDDT — the model's own estimate of local accuracy on a 0–100 scale. Regions with pLDDT<50 should be treated as essentially unmodeled; they often correspond to intrinsically disordered segments.

B-factor (Debye–Waller factor) reflects atomic displacement in the crystal lattice. It is an experimental observable (units Å²), not a prediction; low values mean the atom is pinned down, high values mean it moves or is heterogeneous across the crystal.

Predicted Aligned Error (PAE) is an AlphaFold confidence matrix: entry (i, j) is the expected error in the position of residue j, in ångströms, when the prediction is superimposed on the true structure at residue i. Low PAE within a block of residues means that block is internally rigid and well-predicted; high PAE between two blocks means their relative placement is uncertain even if each block individually is confident.